Protein AF-A0A950YSR8-F1 (afdb_monomer)

Structure (mmCIF, N/CA/C/O backbone):
data_AF-A0A950YSR8-F1
#
_entry.id   AF-A0A950YSR8-F1
#
loop_
_atom_site.group_PDB
_atom_site.id
_atom_site.type_symbol
_atom_site.label_atom_id
_atom_site.label_alt_id
_atom_site.label_comp_id
_atom_site.label_asym_id
_atom_site.label_entity_id
_atom_site.label_seq_id
_atom_site.pdbx_PDB_ins_code
_atom_site.Cartn_x
_atom_site.Cartn_y
_atom_site.Cartn_z
_atom_site.occupancy
_atom_site.B_iso_or_equiv
_atom_site.auth_seq_id
_atom_site.auth_comp_id
_atom_site.auth_asym_id
_atom_site.auth_atom_id
_atom_site.pdbx_PDB_model_num
ATOM 1 N N . MET A 1 1 ? 27.193 0.747 -10.112 1.00 44.44 1 MET A N 1
ATOM 2 C CA . MET A 1 1 ? 25.968 1.322 -9.513 1.00 44.44 1 MET A CA 1
ATOM 3 C C . MET A 1 1 ? 25.004 1.609 -10.649 1.00 44.44 1 MET A C 1
ATOM 5 O O . MET A 1 1 ? 25.353 2.400 -11.516 1.00 44.44 1 MET A O 1
ATOM 9 N N . SER A 1 2 ? 23.870 0.909 -10.720 1.00 67.56 2 SER A N 1
ATOM 10 C CA . SER A 1 2 ? 22.857 1.208 -11.739 1.00 67.56 2 SER A CA 1
ATOM 11 C C . SER A 1 2 ? 22.210 2.548 -11.398 1.00 67.56 2 SER A C 1
ATOM 13 O O . SER A 1 2 ? 21.711 2.719 -10.287 1.00 67.56 2 SER A O 1
ATOM 15 N N . VAL A 1 3 ? 22.260 3.508 -12.319 1.00 63.47 3 VAL A N 1
ATOM 16 C CA . VAL A 1 3 ? 21.521 4.767 -12.195 1.00 63.47 3 VAL A CA 1
ATOM 17 C C . VAL A 1 3 ? 20.055 4.444 -12.467 1.00 63.47 3 VAL A C 1
ATOM 19 O O . VAL A 1 3 ? 19.676 4.209 -13.615 1.00 63.47 3 VAL A O 1
ATOM 22 N N . THR A 1 4 ? 19.222 4.405 -11.428 1.00 69.31 4 THR A N 1
ATOM 23 C CA . THR A 1 4 ? 17.770 4.338 -11.615 1.00 69.31 4 THR A CA 1
ATOM 24 C C . THR A 1 4 ? 17.338 5.605 -12.348 1.00 69.31 4 THR A C 1
ATOM 26 O O . THR A 1 4 ? 17.441 6.706 -11.808 1.00 69.31 4 THR A O 1
ATOM 29 N N . ARG A 1 5 ? 16.889 5.478 -13.602 1.00 84.12 5 ARG A N 1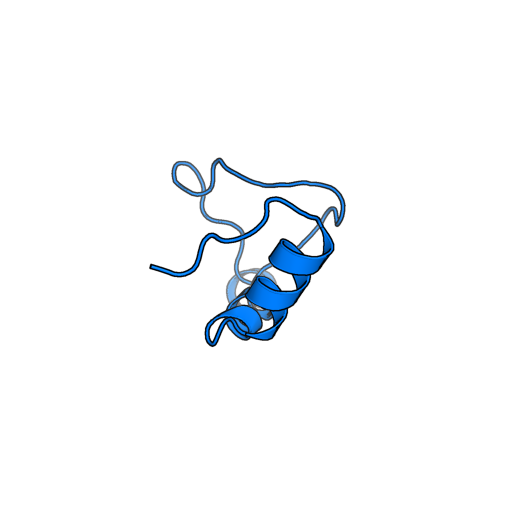
ATOM 30 C CA . ARG A 1 5 ? 16.268 6.602 -14.314 1.00 84.12 5 ARG A CA 1
ATOM 31 C C . ARG A 1 5 ? 15.005 7.014 -13.562 1.00 84.12 5 ARG A C 1
ATOM 33 O O . ARG A 1 5 ? 14.159 6.171 -13.289 1.00 84.12 5 ARG A O 1
ATOM 40 N N . LEU A 1 6 ? 14.868 8.304 -13.267 1.00 90.75 6 LEU A N 1
ATOM 41 C CA . LEU A 1 6 ? 13.651 8.866 -12.682 1.00 90.75 6 LEU A CA 1
ATOM 42 C C . LEU A 1 6 ? 12.572 8.953 -13.769 1.00 90.75 6 LEU A C 1
ATOM 44 O O . LEU A 1 6 ? 12.464 9.948 -14.480 1.00 90.75 6 LEU A O 1
ATOM 48 N N . SER A 1 7 ? 11.810 7.876 -13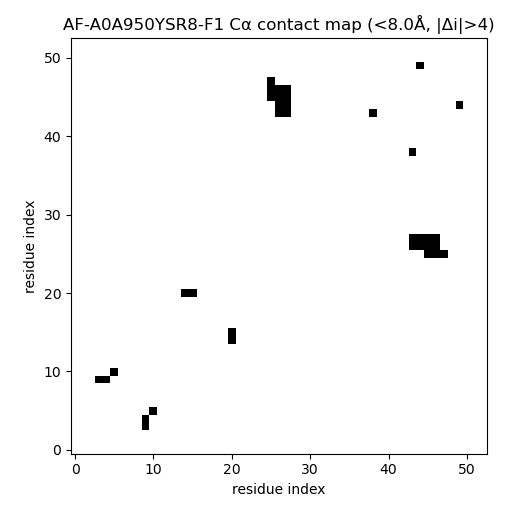.942 1.00 94.25 7 SER A N 1
ATOM 49 C CA . SER A 1 7 ? 10.653 7.826 -14.836 1.00 94.25 7 SER A CA 1
ATOM 50 C C . SER A 1 7 ? 9.521 7.009 -14.216 1.00 94.25 7 SER A C 1
ATOM 52 O O . SER A 1 7 ? 9.750 6.157 -13.354 1.00 94.25 7 SER A O 1
ATOM 54 N N . ARG A 1 8 ? 8.289 7.236 -14.687 1.00 94.69 8 ARG A N 1
ATOM 55 C CA . ARG A 1 8 ? 7.116 6.453 -14.268 1.00 94.69 8 ARG A CA 1
ATOM 5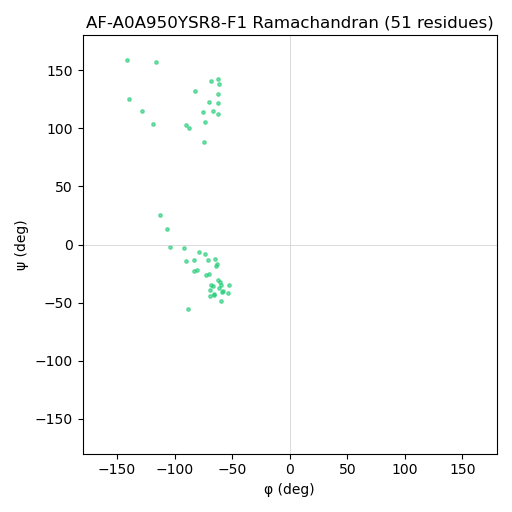6 C C . ARG A 1 8 ? 7.297 4.959 -14.548 1.00 94.69 8 ARG A C 1
ATOM 58 O O . ARG A 1 8 ? 6.955 4.136 -13.707 1.00 94.69 8 ARG A O 1
ATOM 65 N N . ASP A 1 9 ? 7.879 4.614 -15.694 1.00 95.62 9 ASP A N 1
ATOM 66 C CA . ASP A 1 9 ? 8.121 3.217 -16.067 1.00 95.62 9 ASP A CA 1
ATOM 67 C C . ASP A 1 9 ? 9.149 2.543 -15.157 1.00 95.62 9 ASP A C 1
ATOM 69 O O . ASP A 1 9 ? 8.997 1.365 -14.829 1.00 95.62 9 ASP A O 1
ATOM 73 N N . ALA A 1 10 ? 10.171 3.285 -14.719 1.00 94.75 10 ALA A N 1
ATOM 74 C CA . ALA A 1 10 ? 11.146 2.782 -13.761 1.00 94.75 10 ALA A CA 1
ATOM 75 C C . ALA A 1 10 ? 10.497 2.520 -12.394 1.00 94.75 10 ALA A C 1
ATOM 77 O O . ALA A 1 10 ? 10.727 1.460 -11.818 1.00 94.75 10 ALA A O 1
ATOM 78 N N . ALA A 1 11 ? 9.635 3.424 -11.914 1.00 94.56 11 ALA A N 1
ATOM 79 C CA . ALA A 1 11 ? 8.863 3.207 -10.688 1.00 94.56 11 ALA A CA 1
ATOM 80 C C . ALA A 1 11 ? 7.960 1.965 -10.802 1.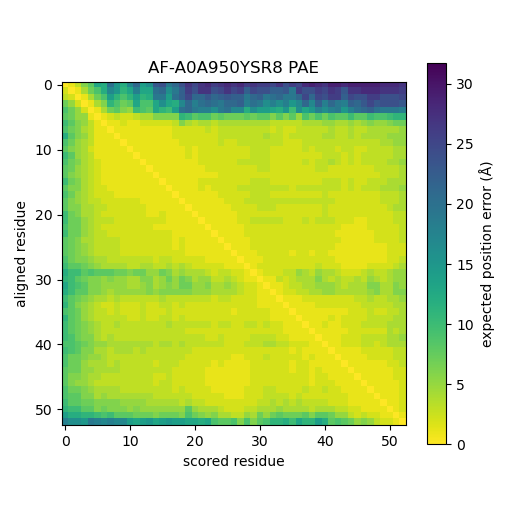00 94.56 11 ALA A C 1
ATOM 82 O O . ALA A 1 11 ? 8.054 1.060 -9.979 1.00 94.56 11 ALA A O 1
ATOM 83 N N . ALA A 1 12 ? 7.199 1.840 -11.893 1.00 95.75 12 ALA A N 1
ATOM 84 C CA . ALA A 1 12 ? 6.342 0.677 -12.122 1.00 95.75 12 ALA A CA 1
ATOM 85 C C . ALA A 1 12 ? 7.132 -0.644 -12.239 1.00 95.75 12 ALA A C 1
ATOM 87 O O . ALA A 1 12 ? 6.618 -1.713 -11.908 1.00 95.75 12 ALA A O 1
ATOM 88 N N . ALA A 1 13 ? 8.372 -0.605 -12.741 1.00 95.81 13 ALA A N 1
ATOM 89 C CA . ALA A 1 13 ? 9.250 -1.773 -12.767 1.00 95.81 13 ALA A CA 1
ATOM 90 C C . ALA A 1 13 ? 9.712 -2.178 -11.360 1.00 95.81 13 ALA A C 1
ATOM 92 O O . ALA A 1 13 ? 9.751 -3.374 -11.069 1.00 95.81 13 ALA A O 1
ATOM 93 N N . LEU A 1 14 ? 10.009 -1.205 -10.495 1.00 95.62 14 LEU A N 1
ATOM 94 C CA . LEU A 1 14 ? 10.346 -1.448 -9.092 1.00 95.62 14 LEU A CA 1
ATOM 95 C C . LEU A 1 14 ? 9.148 -2.024 -8.325 1.00 95.62 14 LEU A C 1
ATOM 97 O O . LEU A 1 14 ? 9.316 -3.033 -7.648 1.00 95.62 14 LEU A O 1
ATOM 101 N N . ASP A 1 15 ? 7.940 -1.486 -8.522 1.00 96.38 15 ASP A N 1
ATOM 102 C CA . ASP A 1 15 ? 6.714 -2.009 -7.895 1.00 96.38 15 ASP A CA 1
ATOM 103 C C . ASP A 1 15 ? 6.451 -3.478 -8.264 1.00 96.38 15 ASP A C 1
ATOM 105 O O . ASP A 1 15 ? 6.059 -4.291 -7.425 1.00 96.38 15 ASP A O 1
ATOM 109 N N . ARG A 1 16 ? 6.682 -3.854 -9.532 1.00 96.88 16 ARG A N 1
ATOM 110 C CA . ARG A 1 16 ? 6.537 -5.250 -9.983 1.00 96.88 16 ARG A CA 1
ATOM 111 C C . ARG A 1 16 ? 7.596 -6.175 -9.389 1.00 96.88 16 ARG A C 1
ATOM 113 O O . ARG A 1 16 ? 7.301 -7.348 -9.165 1.00 96.88 16 ARG A O 1
ATOM 120 N N . ALA A 1 17 ? 8.812 -5.672 -9.195 1.00 97.12 17 ALA A N 1
ATOM 121 C CA . ALA A 1 17 ? 9.939 -6.443 -8.682 1.00 97.12 17 ALA A CA 1
ATOM 122 C C . ALA A 1 17 ? 9.952 -6.555 -7.148 1.00 97.12 17 ALA A C 1
ATOM 124 O O . ALA A 1 17 ? 10.702 -7.375 -6.620 1.00 97.12 17 ALA A O 1
ATOM 125 N N . ASP A 1 18 ? 9.145 -5.762 -6.438 1.00 97.75 18 ASP A N 1
ATOM 126 C CA . ASP A 1 18 ? 9.115 -5.752 -4.979 1.00 97.75 18 ASP A CA 1
ATOM 127 C C . ASP A 1 18 ? 8.582 -7.088 -4.410 1.00 97.75 18 ASP A C 1
ATOM 129 O O . ASP A 1 18 ? 7.399 -7.416 -4.592 1.00 97.75 18 ASP A O 1
ATOM 133 N N . PRO A 1 19 ? 9.408 -7.870 -3.681 1.00 98.25 19 PRO A N 1
ATOM 134 C CA . PRO A 1 19 ? 8.954 -9.101 -3.035 1.00 98.25 19 PRO A CA 1
ATOM 135 C C . PRO A 1 19 ? 7.899 -8.842 -1.948 1.00 98.25 19 PRO A C 1
ATOM 137 O O . PRO A 1 19 ? 7.170 -9.762 -1.575 1.00 98.25 19 PRO A O 1
ATOM 140 N N . LEU A 1 20 ? 7.786 -7.606 -1.449 1.00 97.88 20 LEU A N 1
ATOM 141 C CA . LEU A 1 20 ? 6.820 -7.205 -0.431 1.00 97.88 20 LEU A CA 1
ATOM 142 C C . LEU A 1 20 ? 5.504 -6.667 -1.009 1.00 97.88 20 LEU A C 1
ATOM 144 O O . LEU A 1 20 ? 4.572 -6.424 -0.240 1.00 97.88 20 LEU A O 1
ATOM 148 N N . ARG A 1 21 ? 5.355 -6.551 -2.335 1.00 97.69 21 ARG A N 1
ATOM 149 C CA . ARG A 1 21 ? 4.169 -5.929 -2.953 1.00 97.69 21 ARG A CA 1
ATOM 150 C C . ARG A 1 21 ? 2.834 -6.517 -2.469 1.00 97.69 21 ARG A C 1
ATOM 152 O O . ARG A 1 21 ? 1.859 -5.793 -2.300 1.00 97.69 21 ARG A O 1
ATOM 159 N N . GLY A 1 22 ? 2.799 -7.825 -2.183 1.00 97.50 22 GLY A N 1
ATOM 160 C CA . GLY A 1 22 ? 1.598 -8.536 -1.719 1.00 97.50 22 GLY A CA 1
ATOM 161 C C . GLY A 1 22 ? 1.165 -8.193 -0.286 1.00 97.50 22 GLY A C 1
ATOM 162 O O . GLY A 1 22 ? 0.051 -8.517 0.117 1.00 97.50 22 GLY A O 1
ATOM 163 N N . TYR A 1 23 ? 2.004 -7.523 0.509 1.00 97.81 23 TYR A N 1
AT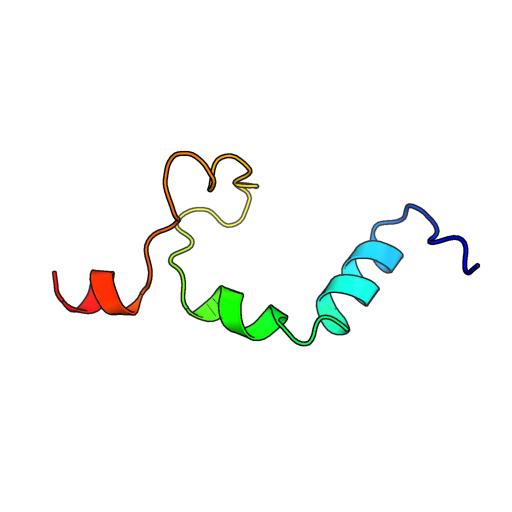OM 164 C CA . TYR A 1 23 ? 1.585 -7.014 1.818 1.00 97.81 23 TYR A CA 1
ATOM 165 C C . TYR A 1 23 ? 0.595 -5.856 1.691 1.00 97.81 23 TYR A C 1
ATOM 167 O O . TYR A 1 23 ? -0.219 -5.677 2.597 1.00 97.81 23 TYR A O 1
ATOM 175 N N . ARG A 1 24 ? 0.609 -5.117 0.570 1.00 96.38 24 ARG A N 1
ATOM 176 C CA . ARG A 1 24 ? -0.351 -4.039 0.293 1.00 96.38 24 ARG A CA 1
ATOM 177 C C . ARG A 1 24 ? -1.791 -4.537 0.416 1.00 96.38 24 ARG A C 1
ATOM 179 O O . ARG A 1 24 ? -2.604 -3.881 1.059 1.00 96.38 24 ARG A O 1
ATOM 186 N N . ASP A 1 25 ? -2.080 -5.733 -0.086 1.00 96.44 25 ASP A N 1
ATOM 187 C CA . ASP A 1 25 ? -3.433 -6.306 -0.106 1.00 96.44 25 ASP A CA 1
ATOM 188 C C . ASP A 1 25 ? -4.021 -6.537 1.296 1.00 96.44 25 ASP A C 1
ATOM 190 O O . ASP A 1 25 ? -5.235 -6.666 1.457 1.00 96.44 25 ASP A O 1
ATOM 194 N N . ARG A 1 26 ? -3.181 -6.538 2.339 1.00 97.62 26 ARG A N 1
ATOM 195 C CA . ARG A 1 26 ? -3.592 -6.733 3.737 1.00 97.62 26 ARG A CA 1
ATOM 196 C C . ARG A 1 26 ? -4.197 -5.483 4.376 1.00 97.62 26 ARG A C 1
ATOM 198 O O . ARG A 1 26 ? -4.688 -5.577 5.499 1.00 97.62 26 ARG A O 1
ATOM 205 N N . PHE A 1 27 ? -4.188 -4.339 3.693 1.00 97.25 27 PHE A N 1
ATOM 206 C CA . PHE A 1 27 ? -4.648 -3.052 4.217 1.00 97.25 27 PHE A CA 1
ATOM 207 C C . PHE A 1 27 ? -5.863 -2.506 3.457 1.00 97.25 27 PHE A C 1
ATOM 209 O O . PHE A 1 27 ? -6.123 -2.867 2.307 1.00 97.25 27 PHE A O 1
ATOM 216 N N . VAL A 1 28 ? -6.624 -1.634 4.119 1.00 96.19 28 VAL A N 1
ATOM 217 C CA . VAL A 1 28 ? -7.777 -0.940 3.529 1.00 96.19 28 VAL A CA 1
ATOM 218 C C . VAL A 1 28 ? -7.314 0.289 2.736 1.00 96.19 28 VAL A C 1
ATOM 220 O O . VAL A 1 28 ? -6.543 1.115 3.229 1.00 96.19 28 VAL A O 1
ATOM 223 N N . PHE A 1 29 ? -7.819 0.427 1.511 1.00 95.38 29 PHE A N 1
ATOM 224 C CA . PHE A 1 29 ? -7.646 1.6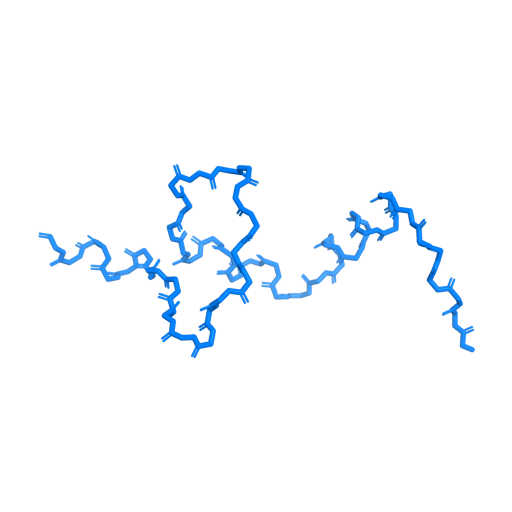00 0.652 1.00 95.38 29 PHE A CA 1
ATOM 225 C C . PHE A 1 29 ? -9.029 2.182 0.383 1.00 95.38 29 PHE A C 1
ATOM 227 O O . PHE A 1 29 ? -9.817 1.580 -0.335 1.00 95.38 29 PHE A O 1
ATOM 234 N N . ALA A 1 30 ? -9.349 3.286 1.060 1.00 90.88 30 ALA A N 1
ATOM 235 C CA . ALA A 1 30 ? -10.627 3.983 0.895 1.00 90.88 30 ALA A CA 1
ATOM 236 C C . ALA A 1 30 ? -10.622 4.938 -0.311 1.00 90.88 30 ALA A C 1
ATOM 238 O O . ALA A 1 30 ? -11.678 5.269 -0.835 1.00 90.88 30 ALA A O 1
ATOM 239 N N . ASP A 1 31 ? -9.430 5.365 -0.721 1.00 93.75 31 ASP A N 1
ATOM 240 C CA . ASP A 1 31 ? -9.163 6.264 -1.836 1.00 93.75 31 A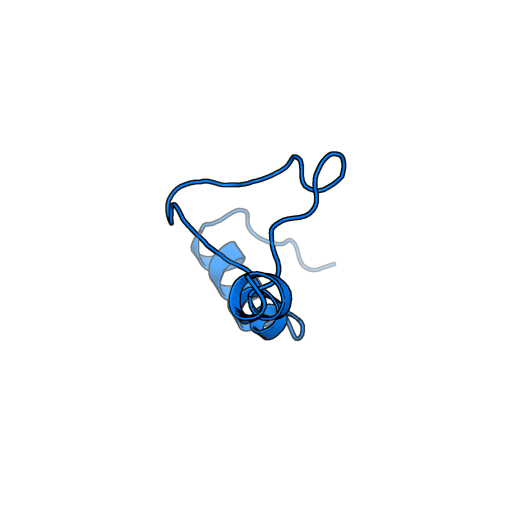SP A CA 1
ATOM 241 C C . ASP A 1 31 ? -7.913 5.738 -2.557 1.00 93.75 31 ASP A C 1
ATOM 243 O O . ASP A 1 31 ? -6.884 5.494 -1.910 1.00 93.75 31 ASP A O 1
ATOM 247 N N . ASP A 1 32 ? -8.039 5.508 -3.864 1.00 89.75 32 ASP A N 1
ATOM 248 C CA . ASP A 1 32 ? -6.985 4.960 -4.721 1.00 89.75 32 ASP A CA 1
ATOM 249 C C . ASP A 1 32 ? -5.968 6.027 -5.163 1.00 89.75 32 ASP A C 1
ATOM 251 O O . ASP A 1 32 ? -4.822 5.680 -5.460 1.00 89.75 32 ASP A O 1
ATOM 255 N N . ASP A 1 33 ? -6.343 7.310 -5.133 1.00 93.12 33 ASP A N 1
ATOM 256 C CA . ASP A 1 33 ? -5.486 8.432 -5.535 1.00 93.12 33 ASP A CA 1
ATOM 257 C C . ASP A 1 33 ? -4.662 8.994 -4.357 1.00 93.12 33 ASP A C 1
ATOM 259 O O . ASP A 1 33 ? -3.683 9.724 -4.547 1.00 93.12 33 ASP A O 1
ATOM 263 N N . LEU A 1 34 ? -5.008 8.627 -3.117 1.00 94.81 34 LEU A N 1
ATOM 264 C CA . LEU A 1 34 ? -4.318 9.089 -1.914 1.00 94.81 34 LEU A CA 1
ATOM 265 C C . LEU A 1 34 ? -2.961 8.394 -1.700 1.00 94.81 34 LEU A C 1
ATOM 267 O O . LEU A 1 34 ? -2.875 7.225 -1.306 1.00 94.81 34 LEU A O 1
ATOM 271 N N . VAL A 1 35 ? -1.880 9.172 -1.794 1.00 95.19 35 VAL A N 1
ATOM 272 C CA . VAL A 1 35 ? -0.530 8.758 -1.380 1.00 95.19 35 VAL A CA 1
ATOM 273 C C . VAL A 1 35 ? -0.325 9.058 0.108 1.00 95.19 35 VAL A C 1
ATOM 275 O O . VAL A 1 35 ? -0.067 10.191 0.508 1.00 95.19 35 VAL A O 1
ATOM 278 N N . TYR A 1 36 ? -0.448 8.034 0.953 1.00 95.50 36 TYR A N 1
ATOM 279 C CA . TYR A 1 36 ? -0.391 8.188 2.409 1.00 95.50 36 TYR A CA 1
ATOM 280 C C . TYR A 1 36 ? 1.028 8.041 2.965 1.00 95.50 36 TYR A C 1
ATOM 282 O O . TYR A 1 36 ? 1.530 6.926 3.102 1.00 95.50 36 TYR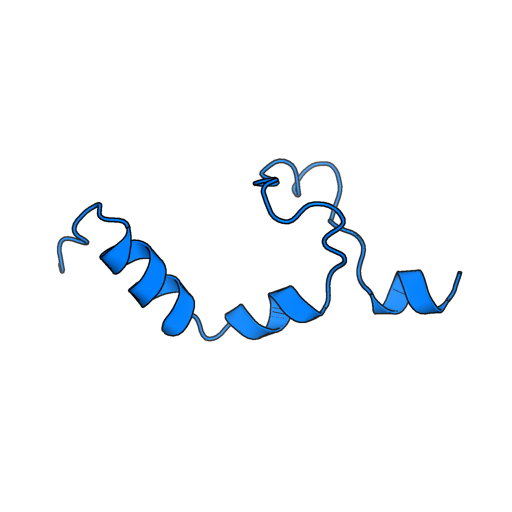 A O 1
ATOM 290 N N . LEU A 1 37 ? 1.653 9.174 3.302 1.00 96.50 37 LEU A N 1
ATOM 291 C CA . LEU A 1 37 ? 3.040 9.260 3.786 1.00 96.50 37 LEU A CA 1
ATOM 292 C C . LEU A 1 37 ? 3.169 9.565 5.291 1.00 96.50 37 LEU A C 1
ATOM 294 O O . LEU A 1 37 ? 4.262 9.879 5.744 1.00 96.50 37 LEU A O 1
ATOM 298 N N . ASP A 1 38 ? 2.083 9.449 6.063 1.00 95.94 38 ASP A N 1
ATOM 299 C CA . ASP A 1 38 ? 2.054 9.709 7.519 1.00 95.94 38 ASP A CA 1
ATOM 300 C C . ASP A 1 38 ? 1.812 8.426 8.347 1.00 95.94 38 ASP A C 1
ATOM 302 O O . ASP A 1 38 ? 1.306 8.440 9.470 1.00 95.94 38 ASP A O 1
ATOM 306 N N . GLY A 1 39 ? 2.174 7.267 7.782 1.00 96.12 39 GLY A N 1
ATOM 307 C CA . GLY A 1 39 ? 2.012 5.961 8.435 1.00 96.12 39 GLY A CA 1
ATOM 308 C C . GLY A 1 39 ? 2.857 5.775 9.703 1.00 96.12 39 GLY A C 1
ATOM 309 O O . GLY A 1 39 ? 2.630 4.832 10.456 1.00 96.12 39 GLY A O 1
ATOM 310 N N . ASN A 1 40 ? 3.822 6.667 9.944 1.00 97.00 40 ASN A N 1
ATOM 311 C CA . ASN A 1 40 ? 4.600 6.746 11.181 1.00 97.00 40 ASN A CA 1
ATOM 312 C C . ASN A 1 40 ? 3.795 7.307 12.363 1.00 97.00 40 ASN A C 1
ATOM 314 O O . ASN A 1 40 ? 4.149 7.030 13.505 1.00 97.00 40 ASN A O 1
ATOM 318 N N . SER A 1 41 ? 2.765 8.115 12.097 1.00 97.00 41 SER A N 1
ATOM 319 C CA . SER A 1 41 ? 1.871 8.670 13.114 1.00 97.00 41 SER A CA 1
ATOM 320 C C . SER A 1 41 ? 0.714 7.705 13.363 1.00 97.00 41 SER A C 1
ATOM 322 O O . SER A 1 41 ? 0.532 7.210 14.477 1.00 97.00 41 SER A O 1
ATOM 324 N N . LEU A 1 42 ? -0.012 7.351 12.297 1.00 95.94 42 LEU A N 1
ATOM 325 C CA . LEU A 1 42 ? -1.126 6.411 12.351 1.00 95.94 42 LEU A CA 1
ATOM 326 C C . LEU A 1 42 ? -0.966 5.318 11.292 1.00 95.94 42 LEU A C 1
ATOM 328 O O . LEU A 1 42 ? -1.033 5.558 10.090 1.00 95.94 42 LEU A O 1
ATOM 332 N N . GLY A 1 43 ? -0.790 4.076 11.742 1.00 95.88 43 GLY A N 1
ATOM 333 C CA . GLY A 1 43 ? -0.732 2.932 10.838 1.00 95.88 43 GLY A CA 1
ATOM 334 C C . GLY A 1 43 ? -2.039 2.770 10.057 1.00 95.88 43 GLY A C 1
ATOM 335 O O . GLY A 1 43 ? -3.133 2.890 10.611 1.00 95.88 43 GLY A O 1
ATOM 336 N N . ARG A 1 44 ? -1.939 2.461 8.760 1.00 96.75 44 ARG A N 1
ATOM 337 C CA . ARG A 1 44 ? -3.118 2.174 7.934 1.00 96.75 44 ARG A CA 1
ATOM 338 C C . ARG A 1 44 ? -3.850 0.934 8.461 1.00 96.75 44 ARG A C 1
ATOM 340 O O . ARG A 1 44 ? -3.212 -0.035 8.865 1.00 96.75 44 ARG A O 1
ATOM 347 N N . LEU A 1 45 ? -5.185 0.955 8.417 1.00 96.62 45 LEU A N 1
ATOM 348 C CA . LEU A 1 45 ? -6.037 -0.109 8.958 1.00 96.62 45 LEU A CA 1
ATOM 349 C C . LEU A 1 45 ? -5.805 -1.458 8.242 1.00 96.62 45 LEU A C 1
ATOM 351 O O . LEU A 1 45 ? -6.028 -1.545 7.026 1.00 96.62 45 LEU A O 1
ATOM 355 N N . PRO A 1 46 ? -5.420 -2.529 8.963 1.00 97.69 46 PRO A N 1
ATOM 356 C CA . PRO A 1 46 ? -5.395 -3.879 8.414 1.00 97.69 46 PRO A CA 1
ATOM 357 C C . PRO A 1 46 ? -6.809 -4.403 8.142 1.00 97.69 46 PRO A C 1
ATOM 359 O O . PRO A 1 46 ? -7.716 -4.250 8.962 1.00 97.69 46 PRO A O 1
ATOM 362 N N . ARG A 1 47 ? -6.994 -5.119 7.029 1.00 97.62 47 ARG A N 1
ATOM 363 C CA . ARG A 1 47 ? -8.272 -5.770 6.686 1.00 97.62 47 ARG A CA 1
ATOM 364 C C . ARG A 1 47 ? -8.718 -6.781 7.739 1.00 97.62 47 ARG A C 1
ATOM 366 O O . ARG A 1 47 ? -9.908 -6.897 7.998 1.00 97.62 47 ARG A O 1
ATOM 373 N N . ALA A 1 48 ? -7.768 -7.486 8.356 1.00 97.38 48 ALA A N 1
ATOM 374 C CA . ALA A 1 48 ? -8.059 -8.450 9.416 1.00 97.38 48 ALA A CA 1
ATOM 375 C C . ALA A 1 48 ? -8.728 -7.789 10.633 1.00 97.38 48 ALA A C 1
ATOM 377 O O . ALA A 1 48 ? -9.637 -8.372 11.207 1.00 97.38 48 ALA A O 1
ATOM 378 N N . THR A 1 49 ? -8.319 -6.564 10.984 1.00 96.75 49 THR A N 1
ATOM 379 C CA . THR A 1 49 ? -8.952 -5.776 12.050 1.00 96.75 49 THR A CA 1
ATOM 380 C C . THR A 1 49 ? -10.345 -5.318 11.632 1.00 96.75 49 THR A C 1
ATOM 382 O O . THR A 1 49 ? -11.284 -5.459 12.403 1.00 96.75 49 THR A O 1
ATOM 385 N N . ALA A 1 50 ? -10.500 -4.825 10.399 1.00 94.88 50 ALA A N 1
ATOM 386 C CA . ALA A 1 50 ? -11.795 -4.379 9.883 1.00 94.88 50 ALA A CA 1
ATOM 387 C C . ALA A 1 50 ? -12.854 -5.497 9.849 1.00 94.88 50 ALA A C 1
ATOM 389 O O . ALA A 1 50 ? -14.027 -5.221 10.046 1.00 94.88 50 ALA A O 1
ATOM 390 N N . ALA A 1 51 ? -12.452 -6.752 9.625 1.00 93.88 51 ALA A N 1
ATOM 391 C CA . ALA A 1 51 ? -13.359 -7.902 9.605 1.00 93.88 51 ALA A CA 1
ATOM 392 C C . ALA A 1 51 ? -13.869 -8.337 10.996 1.00 93.88 51 ALA A C 1
ATOM 394 O O . ALA A 1 51 ? -14.708 -9.231 11.078 1.00 93.88 51 ALA A O 1
ATOM 395 N N . GLN A 1 52 ? -13.329 -7.765 12.075 1.00 92.44 52 GLN A N 1
ATOM 396 C CA . GLN A 1 52 ? -13.713 -8.066 13.460 1.00 92.44 52 GLN A CA 1
ATOM 397 C C . GLN A 1 52 ? -14.597 -6.978 14.090 1.00 92.44 52 GLN A C 1
ATOM 399 O O . GLN A 1 52 ? -14.985 -7.122 15.250 1.00 92.44 52 GLN A O 1
ATOM 404 N N . LEU A 1 53 ? -14.866 -5.899 13.350 1.00 77.00 53 LEU A N 1
ATOM 405 C CA . LEU A 1 53 ? -15.753 -4.799 13.730 1.00 77.00 53 LEU A CA 1
ATOM 406 C C . LEU A 1 53 ? -17.161 -5.049 13.181 1.00 77.00 53 LEU A C 1
ATOM 408 O O . LEU A 1 53 ? -18.120 -4.702 13.903 1.00 77.00 53 LEU A O 1
#

Radius of gyration: 14.51 Å; Cα contacts (8 Å, |Δi|>4): 18; chains: 1; bounding box: 42×19×30 Å

pLDDT: mean 92.56, std 9.99, range [44.44, 98.25]

Foldseek 3Di:
DDDQPPDPVSVVVCCVVDPCNVVVVQFDDPDPPDDDPVCVPPNTHGPVVVVVD

Sequence (53 aa):
MSVTRLSRDAAAALDRADPLRGYRDRFVFADDDLVYLDGNSLGRLPRATAAQL

Mean predicted aligned error: 4.52 Å

Secondary structure (DSSP, 8-state):
------SHHHHHHHHHH-TTGGGGGGB--S-SS-----TTTSPPPBHHHHTT-

Solvent-accessible surface area (backbone atoms only — not comparable to full-atom values): 3640 Å² total;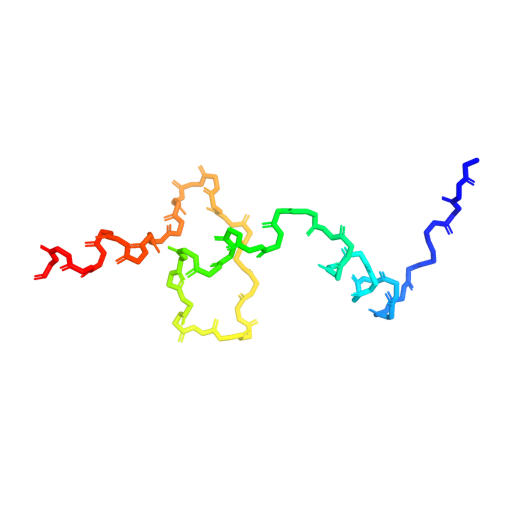 per-residue (Å²): 132,86,78,80,65,94,45,74,68,49,52,55,51,49,57,73,67,42,90,63,53,72,59,59,76,48,42,66,76,95,55,93,85,66,83,81,85,56,51,87,81,52,69,75,54,43,44,75,61,63,76,74,112